Protein AF-A0A7V2UYC9-F1 (afdb_monomer_lite)

Radius of gyration: 27.95 Å; chains: 1; bounding box: 44×70×71 Å

Structure (mmCIF, N/CA/C/O backbone):
data_AF-A0A7V2UYC9-F1
#
_entry.id   AF-A0A7V2UYC9-F1
#
loop_
_atom_site.group_PDB
_atom_site.id
_atom_site.type_symbol
_atom_site.label_atom_id
_atom_site.label_alt_id
_atom_site.label_comp_id
_atom_site.label_asym_id
_atom_site.label_entity_id
_atom_site.label_seq_id
_atom_site.pdbx_PDB_ins_code
_atom_site.Cartn_x
_atom_site.Cartn_y
_atom_site.Cartn_z
_atom_site.occupancy
_atom_site.B_iso_or_equiv
_atom_site.auth_seq_id
_atom_site.auth_comp_id
_atom_site.auth_asym_id
_atom_site.auth_atom_id
_atom_site.pdbx_PDB_model_num
ATOM 1 N N . MET A 1 1 ? 16.628 49.173 -29.996 1.00 49.31 1 MET A N 1
ATOM 2 C CA . MET A 1 1 ? 16.316 50.553 -29.576 1.00 49.31 1 MET A CA 1
ATOM 3 C C . MET A 1 1 ? 14.874 50.827 -29.956 1.00 49.31 1 MET A C 1
ATOM 5 O O . MET A 1 1 ? 14.610 51.115 -31.111 1.00 49.31 1 MET A O 1
ATOM 9 N N . THR A 1 2 ? 13.947 50.646 -29.022 1.00 46.72 2 THR A N 1
ATOM 10 C CA . THR A 1 2 ? 12.537 51.024 -29.177 1.00 46.72 2 THR A CA 1
ATOM 11 C C . THR A 1 2 ? 12.036 51.473 -27.811 1.00 46.72 2 THR A C 1
ATOM 13 O O . THR A 1 2 ? 12.360 50.882 -26.780 1.00 46.72 2 THR A O 1
ATOM 16 N N . GLU A 1 3 ? 11.393 52.631 -27.822 1.00 44.50 3 GLU A N 1
ATOM 17 C CA . GLU A 1 3 ? 11.311 53.568 -26.712 1.00 44.50 3 GLU A CA 1
ATOM 18 C C . GLU A 1 3 ? 10.236 53.216 -25.682 1.00 44.50 3 GLU A C 1
ATOM 20 O O . GLU A 1 3 ? 9.167 52.690 -25.987 1.00 44.50 3 GLU A O 1
ATOM 25 N N . ARG A 1 4 ? 10.539 53.578 -24.433 1.00 45.62 4 ARG A N 1
ATOM 26 C CA . ARG A 1 4 ? 9.627 53.572 -23.290 1.00 45.62 4 ARG A CA 1
ATOM 27 C C . ARG A 1 4 ? 8.630 54.724 -23.432 1.00 45.62 4 ARG A C 1
ATOM 29 O O . ARG A 1 4 ? 9.046 55.870 -23.584 1.00 45.62 4 ARG A O 1
ATOM 36 N N . ARG A 1 5 ? 7.337 54.456 -23.238 1.00 56.28 5 ARG A N 1
ATOM 37 C CA . ARG A 1 5 ? 6.367 55.479 -22.817 1.00 56.28 5 ARG A CA 1
ATOM 38 C C . ARG A 1 5 ? 5.874 55.172 -21.412 1.00 56.28 5 ARG A C 1
ATOM 40 O O . ARG A 1 5 ? 5.339 54.104 -21.137 1.00 56.28 5 ARG A O 1
ATOM 47 N N . ALA A 1 6 ? 6.127 56.131 -20.530 1.00 49.06 6 ALA A N 1
ATOM 48 C CA . ALA A 1 6 ? 5.669 56.168 -19.156 1.00 49.06 6 ALA A CA 1
ATOM 49 C C . ALA A 1 6 ? 4.160 56.435 -19.095 1.00 49.06 6 ALA A C 1
ATOM 51 O O . ALA A 1 6 ? 3.649 57.267 -19.842 1.00 49.06 6 ALA A O 1
ATOM 52 N N . SER A 1 7 ? 3.482 55.806 -18.138 1.00 55.47 7 SER A N 1
ATOM 53 C CA . SER A 1 7 ? 2.210 56.303 -17.625 1.00 55.47 7 SER A CA 1
ATOM 54 C C . SER A 1 7 ? 2.266 56.279 -16.101 1.00 55.47 7 SER A C 1
ATOM 56 O O . SER A 1 7 ? 2.518 55.244 -15.487 1.00 55.47 7 SER A O 1
ATOM 58 N N . ARG A 1 8 ? 2.144 57.469 -15.512 1.00 49.56 8 ARG A N 1
ATOM 59 C CA . ARG A 1 8 ? 2.105 57.723 -14.071 1.00 49.56 8 ARG A CA 1
ATOM 60 C C . ARG A 1 8 ? 0.646 57.642 -13.629 1.00 49.56 8 ARG A C 1
ATOM 62 O O . ARG A 1 8 ? -0.162 58.416 -14.128 1.00 49.56 8 ARG A O 1
ATOM 69 N N . CYS A 1 9 ? 0.337 56.802 -12.646 1.00 46.03 9 CYS A N 1
ATOM 70 C CA . CYS A 1 9 ? -0.875 56.946 -11.842 1.00 46.03 9 CYS A CA 1
ATOM 71 C C . CYS A 1 9 ? -0.465 57.215 -10.396 1.00 46.03 9 CYS A C 1
ATOM 73 O O . CYS A 1 9 ? 0.186 56.397 -9.750 1.00 46.03 9 CYS A O 1
ATOM 75 N N . ALA A 1 10 ? -0.814 58.414 -9.941 1.00 46.41 10 ALA A N 1
ATOM 76 C CA . ALA A 1 10 ? -0.760 58.850 -8.561 1.00 46.41 10 ALA A CA 1
ATOM 77 C C . ALA A 1 10 ? -2.076 58.485 -7.856 1.00 46.41 10 ALA A C 1
ATOM 79 O O . ALA A 1 10 ? -3.150 58.597 -8.439 1.00 46.41 10 ALA A O 1
ATOM 80 N N . GLY A 1 11 ? -1.971 58.097 -6.591 1.00 40.69 11 GLY A N 1
ATOM 81 C CA . GLY A 1 11 ? -3.067 57.905 -5.641 1.00 40.69 11 GLY A CA 1
ATOM 82 C C . GLY A 1 11 ? -2.429 57.312 -4.388 1.00 40.69 11 GLY A C 1
ATOM 83 O O . GLY A 1 11 ? -1.951 56.190 -4.421 1.00 40.69 11 GLY A O 1
ATOM 84 N N . GLY A 1 12 ? -2.160 58.070 -3.331 1.00 38.69 12 GLY A N 1
ATOM 85 C CA . GLY A 1 12 ? -3.144 58.813 -2.551 1.00 38.69 12 GLY A CA 1
ATOM 86 C C . GLY A 1 12 ? -3.345 58.040 -1.247 1.00 38.69 12 GLY A C 1
ATOM 87 O O . GLY A 1 12 ? -4.371 57.399 -1.064 1.00 38.69 12 GLY A O 1
ATOM 88 N N . ALA A 1 13 ? -2.318 58.012 -0.391 1.00 45.75 13 ALA A N 1
ATOM 89 C CA . ALA A 1 13 ? -2.364 57.336 0.902 1.00 45.75 13 ALA A CA 1
ATOM 90 C C . ALA A 1 13 ? -2.994 58.273 1.941 1.00 45.75 13 ALA A C 1
ATOM 92 O O . ALA A 1 13 ? -2.396 59.278 2.323 1.00 45.75 13 ALA A O 1
ATOM 93 N N . ILE A 1 14 ? -4.210 57.951 2.377 1.00 47.53 14 ILE A N 1
ATOM 94 C CA . ILE A 1 14 ? -4.878 58.617 3.497 1.00 47.53 14 ILE A CA 1
ATOM 95 C C . ILE A 1 14 ? -4.458 57.891 4.780 1.00 47.53 14 ILE A C 1
ATOM 97 O O . ILE A 1 14 ? -4.774 56.717 4.969 1.00 47.53 14 ILE A O 1
ATOM 101 N N . LEU A 1 15 ? -3.729 58.599 5.649 1.00 46.47 15 LEU A N 1
ATOM 102 C CA . LEU A 1 15 ? -3.494 58.216 7.041 1.00 46.47 15 LEU A CA 1
ATOM 103 C C . LEU A 1 15 ? -4.828 58.238 7.801 1.00 46.47 15 LEU A C 1
ATOM 105 O O . LEU A 1 15 ? -5.459 59.289 7.901 1.00 46.47 15 LEU A O 1
ATOM 109 N N . ALA A 1 16 ? -5.209 57.113 8.402 1.00 46.75 16 ALA A N 1
ATOM 110 C CA . ALA A 1 16 ? -6.232 57.071 9.440 1.00 46.75 16 ALA A CA 1
ATOM 111 C C . ALA A 1 16 ? -5.560 56.808 10.797 1.00 46.75 16 ALA A C 1
ATOM 113 O O . ALA A 1 16 ? -5.023 55.728 11.041 1.00 46.75 16 ALA A O 1
ATOM 114 N N . LEU A 1 17 ? -5.580 57.822 11.668 1.00 49.31 17 LEU A N 1
ATOM 115 C CA . LEU A 1 17 ? -5.304 57.696 13.099 1.00 49.31 17 LEU A CA 1
ATOM 116 C C . LEU A 1 17 ? -6.429 56.876 13.746 1.00 49.31 17 LEU A C 1
ATOM 118 O O . LEU A 1 17 ? -7.587 57.287 13.699 1.00 49.31 17 LEU A O 1
ATOM 122 N N . ALA A 1 18 ? -6.090 55.767 14.403 1.00 50.62 18 ALA A N 1
ATOM 123 C CA . ALA A 1 18 ? -6.988 55.079 15.324 1.00 50.62 18 ALA A CA 1
ATOM 124 C C . ALA A 1 18 ? -6.548 55.365 16.766 1.00 50.62 18 ALA A C 1
ATOM 126 O O . ALA A 1 18 ? -5.460 54.978 17.192 1.00 50.62 18 ALA A O 1
ATOM 127 N N . ALA A 1 19 ? -7.401 56.083 17.495 1.00 49.38 19 ALA A N 1
ATOM 128 C CA . ALA A 1 19 ? -7.261 56.366 18.915 1.00 49.38 19 ALA A CA 1
ATOM 129 C C . ALA A 1 19 ? -7.547 55.103 19.744 1.00 49.38 19 ALA A C 1
ATOM 131 O O . ALA A 1 19 ? -8.598 54.479 19.596 1.00 49.38 19 ALA A O 1
ATOM 132 N N . ALA A 1 20 ? -6.623 54.739 20.633 1.00 48.31 20 ALA A N 1
ATOM 133 C CA . ALA A 1 20 ? -6.821 53.682 21.616 1.00 48.31 20 ALA A CA 1
ATOM 134 C C . ALA A 1 20 ? -7.649 54.222 22.794 1.00 48.31 20 ALA A C 1
ATOM 136 O O . ALA A 1 20 ? -7.149 54.987 23.617 1.00 48.31 20 ALA A O 1
ATOM 137 N N . ALA A 1 21 ? -8.921 53.830 22.867 1.00 52.97 21 ALA A N 1
ATOM 138 C CA . ALA A 1 21 ? -9.766 54.040 24.036 1.00 52.97 21 ALA A CA 1
ATOM 139 C C . ALA A 1 21 ? -9.601 52.854 24.997 1.00 52.97 21 ALA A C 1
ATOM 141 O O . ALA A 1 21 ? -9.997 51.728 24.697 1.00 52.97 21 ALA A O 1
ATOM 142 N N . ALA A 1 22 ? -8.989 53.115 26.150 1.00 49.22 22 ALA A N 1
ATOM 143 C CA . ALA A 1 22 ? -8.932 52.192 27.272 1.00 49.22 22 ALA A CA 1
ATOM 144 C C . ALA A 1 22 ? -10.278 52.204 28.014 1.00 49.22 22 ALA A C 1
ATOM 146 O O . ALA A 1 22 ? -10.686 53.233 28.553 1.00 49.22 22 ALA A O 1
ATOM 147 N N . CYS A 1 23 ? -10.954 51.056 28.064 1.00 46.59 23 CYS A N 1
ATOM 148 C CA . CYS A 1 23 ? -12.119 50.833 28.916 1.00 46.59 23 CYS A CA 1
ATOM 149 C C . CYS A 1 23 ? -11.830 49.659 29.855 1.00 46.59 23 CYS A C 1
ATOM 151 O O . CYS A 1 23 ? -11.761 48.505 29.437 1.00 46.59 23 CYS A O 1
ATOM 153 N N . SER A 1 24 ? -11.641 49.981 31.132 1.00 49.94 24 SER A N 1
ATOM 154 C CA . SER A 1 24 ? -11.516 49.039 32.241 1.00 49.94 24 SER A CA 1
ATOM 155 C C . SER A 1 24 ? -12.853 48.331 32.481 1.00 49.94 24 SER A C 1
ATOM 157 O O . SER A 1 24 ? -13.830 48.970 32.869 1.00 49.94 24 SER A O 1
ATOM 159 N N . GLY A 1 25 ? -12.903 47.018 32.251 1.00 47.00 25 GLY A N 1
ATOM 160 C CA . GLY A 1 25 ? -14.033 46.161 32.627 1.00 47.00 25 GLY A CA 1
ATOM 161 C C . GLY A 1 25 ? -13.861 45.576 34.039 1.00 47.00 25 GLY A C 1
ATOM 162 O O . GLY A 1 25 ? -12.726 45.343 34.460 1.00 47.00 25 GLY A O 1
ATOM 163 N N . PRO A 1 26 ? -14.952 45.335 34.790 1.00 47.69 26 PRO A N 1
ATOM 164 C CA . PRO A 1 26 ? -14.882 44.810 36.150 1.00 47.69 26 PRO A CA 1
ATOM 165 C C . PRO A 1 26 ? -14.455 43.335 36.179 1.00 47.69 26 PRO A C 1
ATOM 167 O O . PRO A 1 26 ? -14.865 42.523 35.348 1.00 47.69 26 PRO A O 1
ATOM 170 N N . ALA A 1 27 ? -13.638 42.998 37.179 1.00 46.53 27 ALA A N 1
ATOM 171 C CA . ALA A 1 27 ? -13.180 41.647 37.467 1.00 46.53 27 ALA A CA 1
ATOM 172 C C . ALA A 1 27 ? -14.370 40.709 37.732 1.00 46.53 27 ALA A C 1
ATOM 174 O O . ALA A 1 27 ? -15.098 40.860 38.712 1.00 46.53 27 ALA A O 1
ATOM 175 N N . SER A 1 28 ? -14.553 39.725 36.852 1.00 50.81 28 SER A N 1
ATOM 176 C CA . SER A 1 28 ? -15.458 38.601 37.083 1.00 50.81 28 SER A CA 1
ATOM 177 C C . SER A 1 28 ? -14.776 37.625 38.042 1.00 50.81 28 SER A C 1
ATOM 179 O O . SER A 1 28 ? -13.715 37.088 37.728 1.00 50.81 28 SER A O 1
ATOM 181 N N . GLY A 1 29 ? -15.351 37.437 39.232 1.00 47.16 29 GLY A N 1
ATOM 182 C CA . GLY A 1 29 ? -14.888 36.439 40.199 1.00 47.16 29 GLY A CA 1
ATOM 183 C C . GLY A 1 29 ? -15.004 35.006 39.653 1.00 47.16 29 GLY A C 1
ATOM 184 O O . GLY A 1 29 ? -15.753 34.767 38.703 1.00 47.16 29 GLY A O 1
ATOM 185 N N . PRO A 1 30 ? -14.275 34.035 40.229 1.00 47.16 30 PRO A N 1
ATOM 186 C CA . PRO A 1 30 ? -14.288 32.663 39.742 1.00 47.16 30 PRO A CA 1
ATOM 187 C C . PRO A 1 30 ? -15.662 32.025 39.976 1.00 47.16 30 PRO A C 1
ATOM 189 O O . PRO A 1 30 ? -16.086 31.803 41.112 1.00 47.16 30 PRO A O 1
ATOM 192 N N . ALA A 1 31 ? -16.354 31.710 38.881 1.00 47.09 31 ALA A N 1
ATOM 193 C CA . ALA A 1 31 ? -17.539 30.870 38.904 1.00 47.09 31 ALA A CA 1
ATOM 194 C C . ALA A 1 31 ? -17.148 29.473 39.409 1.00 47.09 31 ALA A C 1
ATOM 196 O O . ALA A 1 31 ? -16.320 28.779 38.817 1.00 47.09 31 ALA A O 1
ATOM 197 N N . SER A 1 32 ? -17.737 29.077 40.534 1.00 46.66 32 SER A N 1
ATOM 198 C CA . SER A 1 32 ? -17.590 27.736 41.091 1.00 46.66 32 SER A CA 1
ATOM 199 C C . SER A 1 32 ? -18.255 26.728 40.154 1.00 46.66 32 SER A C 1
ATOM 201 O O . SER A 1 32 ? -19.439 26.848 39.844 1.00 46.66 32 SER A O 1
ATOM 203 N N . SER A 1 33 ? -17.486 25.750 39.678 1.00 49.19 33 SER A N 1
ATOM 204 C CA . SER A 1 33 ? -18.004 24.655 38.853 1.00 49.19 33 SER A CA 1
ATOM 205 C C . SER A 1 33 ? -18.787 23.661 39.722 1.00 49.19 33 SER A C 1
ATOM 207 O O . SER A 1 33 ? -18.289 23.292 40.788 1.00 49.19 33 SER A O 1
ATOM 209 N N . PRO A 1 34 ? -19.972 23.181 39.303 1.00 45.59 34 PRO A N 1
ATOM 210 C CA . PRO A 1 34 ? -20.649 22.104 40.007 1.00 45.59 34 PRO A CA 1
ATOM 211 C C . PRO A 1 34 ? -19.896 20.785 39.790 1.00 45.59 34 PRO A C 1
ATOM 213 O O . PRO A 1 34 ? -19.740 20.301 38.668 1.00 45.59 34 PRO A O 1
ATOM 216 N N . ALA A 1 35 ? -19.427 20.205 40.892 1.00 46.91 35 ALA A N 1
ATOM 217 C CA . ALA A 1 35 ? -18.945 18.835 40.954 1.00 46.91 35 ALA A CA 1
ATOM 218 C C . ALA A 1 35 ? -20.123 17.876 40.720 1.00 46.91 35 ALA A C 1
ATOM 220 O O . ALA A 1 35 ? -21.128 17.959 41.424 1.00 46.91 35 ALA A O 1
ATOM 221 N N . GLY A 1 36 ? -20.012 16.970 39.742 1.00 47.09 36 GLY A N 1
ATOM 222 C CA . GLY A 1 36 ? -21.020 15.917 39.566 1.00 47.09 36 GLY A CA 1
ATOM 223 C C . GLY A 1 36 ? -21.221 15.338 38.167 1.00 47.09 36 GLY A C 1
ATOM 224 O O . GLY A 1 36 ? -22.121 14.522 38.005 1.00 47.09 36 GLY A O 1
ATOM 225 N N . ALA A 1 37 ? -20.422 15.696 37.160 1.00 39.59 37 ALA A N 1
ATOM 226 C CA . ALA A 1 37 ? -20.422 14.962 35.895 1.00 39.59 37 ALA A CA 1
ATOM 227 C C . ALA A 1 37 ? -19.354 13.862 35.944 1.00 39.59 37 ALA A C 1
ATOM 229 O O . ALA A 1 37 ? -18.157 14.145 35.922 1.00 39.59 37 ALA A O 1
ATOM 230 N N . THR A 1 38 ? -19.780 12.601 36.015 1.00 40.91 38 THR A N 1
ATOM 231 C CA . THR A 1 38 ? -18.912 11.464 35.698 1.00 40.91 38 THR A CA 1
ATOM 232 C C . THR A 1 38 ? -18.378 11.674 34.276 1.00 40.91 38 THR A C 1
ATOM 234 O O . THR A 1 38 ? -19.192 11.832 33.361 1.00 40.91 38 THR A O 1
ATOM 237 N N . PRO A 1 39 ? -17.053 11.734 34.048 1.00 43.69 39 PRO A N 1
ATOM 238 C CA . PRO A 1 39 ? -16.541 11.913 32.699 1.00 43.69 39 PRO A CA 1
ATOM 239 C C . PRO A 1 39 ? -16.973 10.719 31.833 1.00 43.69 39 PRO A C 1
ATOM 241 O O . PRO A 1 39 ? -16.929 9.579 32.311 1.00 43.69 39 PRO A O 1
ATOM 244 N N . PRO A 1 40 ? -17.405 10.941 30.576 1.00 44.28 40 PRO A N 1
ATOM 245 C CA . PRO A 1 40 ? -17.640 9.840 29.653 1.00 44.28 40 PRO A CA 1
ATOM 246 C C . PRO A 1 40 ? -16.365 9.003 29.565 1.00 44.28 40 PRO A C 1
ATOM 248 O O . PRO A 1 40 ? -15.265 9.562 29.581 1.00 44.28 40 PRO A O 1
ATOM 251 N N . ALA A 1 41 ? -16.535 7.675 29.505 1.00 44.31 41 ALA A N 1
ATOM 252 C CA . ALA A 1 41 ? -15.453 6.706 29.360 1.00 44.31 41 ALA A CA 1
ATOM 253 C C . ALA A 1 41 ? -14.371 7.282 28.445 1.00 44.31 41 ALA A C 1
ATOM 255 O O . ALA A 1 41 ? -14.673 7.653 27.307 1.00 44.31 41 ALA A O 1
ATOM 256 N N . ALA A 1 42 ? -13.169 7.449 29.005 1.00 40.78 42 ALA A N 1
ATOM 257 C CA . ALA A 1 42 ? -12.082 8.198 28.403 1.00 40.78 42 ALA A CA 1
ATOM 258 C C . ALA A 1 42 ? -11.970 7.861 26.913 1.00 40.78 42 ALA A C 1
ATOM 260 O O . ALA A 1 42 ? -11.665 6.732 26.530 1.00 40.78 42 ALA A O 1
ATOM 261 N N . GLN A 1 43 ? -12.267 8.858 26.084 1.00 45.00 43 GLN A N 1
ATOM 262 C CA . GLN A 1 43 ? -11.979 8.852 24.663 1.00 45.00 43 GLN A CA 1
ATOM 263 C C . GLN A 1 43 ? -10.457 8.794 24.547 1.00 45.00 43 GLN A C 1
ATOM 265 O O . GLN A 1 43 ? -9.788 9.824 24.590 1.00 45.00 43 GLN A O 1
ATOM 270 N N . ALA A 1 44 ? -9.896 7.586 24.528 1.00 42.69 44 ALA A N 1
ATOM 271 C CA . ALA A 1 44 ? -8.461 7.426 24.401 1.00 42.69 44 ALA A CA 1
ATOM 272 C C . ALA A 1 44 ? -8.049 8.085 23.074 1.00 42.69 44 ALA A C 1
ATOM 274 O O . ALA A 1 44 ? -8.620 7.733 22.031 1.00 42.69 44 ALA A O 1
ATOM 275 N N . PRO A 1 45 ? -7.124 9.063 23.087 1.00 52.66 45 PRO A N 1
ATOM 276 C CA . PRO A 1 45 ? -6.605 9.620 21.850 1.00 52.66 45 PRO A CA 1
ATOM 277 C C . PRO A 1 45 ? -6.053 8.463 21.019 1.00 52.66 45 PRO A C 1
ATOM 279 O O . PRO A 1 45 ? -5.319 7.619 21.535 1.00 52.66 45 PRO A O 1
ATOM 282 N N . HIS A 1 46 ? -6.466 8.383 19.754 1.00 52.25 46 HIS A N 1
ATOM 283 C CA . HIS A 1 46 ? -5.970 7.360 18.843 1.00 52.25 46 HIS A CA 1
ATOM 284 C C . HIS A 1 46 ? -4.440 7.492 18.776 1.00 52.25 46 HIS A C 1
ATOM 286 O O . HIS A 1 46 ? -3.960 8.583 18.450 1.00 52.25 46 HIS A O 1
ATOM 292 N N . PRO A 1 47 ? -3.668 6.452 19.136 1.00 55.12 47 PRO A N 1
ATOM 293 C CA . PRO A 1 47 ? -2.218 6.542 19.102 1.00 55.12 47 PRO A CA 1
ATOM 294 C C . PRO A 1 47 ? -1.780 6.808 17.659 1.00 55.12 47 PRO A C 1
ATOM 296 O O . PRO A 1 47 ? -2.124 6.052 16.751 1.00 55.12 47 PRO A O 1
ATOM 299 N N . LEU A 1 48 ? -1.069 7.916 17.444 1.00 51.75 48 LEU A N 1
ATOM 300 C CA . LEU A 1 48 ? -0.463 8.255 16.159 1.00 51.75 48 LEU A CA 1
ATOM 301 C C . LEU A 1 48 ? 1.008 7.809 16.193 1.00 51.75 48 LEU A C 1
ATOM 303 O O . LEU A 1 48 ? 1.789 8.410 16.934 1.00 51.75 48 LEU A O 1
ATOM 307 N N . PRO A 1 49 ? 1.411 6.793 15.412 1.00 52.66 49 PRO A N 1
ATOM 308 C CA . PRO A 1 49 ? 2.760 6.226 15.430 1.00 52.66 49 PRO A CA 1
ATOM 309 C C . PRO A 1 49 ? 3.813 7.205 14.917 1.00 52.66 49 PRO A C 1
ATOM 311 O O . PRO A 1 49 ? 4.992 7.044 15.214 1.00 52.66 49 PRO A O 1
ATOM 314 N N . GLU A 1 50 ? 3.403 8.260 14.209 1.00 49.53 50 GLU A N 1
ATOM 315 C CA . GLU A 1 50 ? 4.288 9.341 13.767 1.00 49.53 50 GLU A CA 1
ATOM 316 C C . GLU A 1 50 ? 4.986 10.055 14.944 1.00 49.53 50 GLU A C 1
ATOM 318 O O . GLU A 1 50 ? 5.987 10.732 14.728 1.00 49.53 50 GLU A O 1
ATOM 323 N N . ARG A 1 51 ? 4.511 9.885 16.192 1.00 48.72 51 ARG A N 1
ATOM 324 C CA . ARG A 1 51 ? 5.181 10.412 17.397 1.00 48.72 51 ARG A CA 1
ATOM 325 C C . ARG A 1 51 ? 6.228 9.471 17.996 1.00 48.72 51 ARG A C 1
ATOM 327 O O . ARG A 1 51 ? 7.140 9.961 18.653 1.00 48.72 51 ARG A O 1
ATOM 334 N N . ASP A 1 52 ? 6.123 8.167 17.751 1.00 52.22 52 ASP A N 1
ATOM 335 C CA . ASP A 1 52 ? 6.890 7.155 18.493 1.00 52.22 52 ASP A CA 1
ATOM 336 C C . ASP A 1 52 ? 7.995 6.496 17.650 1.00 52.22 52 ASP A C 1
ATOM 338 O O . ASP A 1 52 ? 8.844 5.781 18.184 1.00 52.22 52 ASP A O 1
ATOM 342 N N . GLY A 1 53 ? 8.023 6.764 16.338 1.00 55.03 53 GLY A N 1
ATOM 343 C CA . GLY A 1 53 ? 8.989 6.166 15.420 1.00 55.03 53 GLY A CA 1
ATOM 344 C C . GLY A 1 53 ? 8.832 4.641 15.306 1.00 55.03 53 GLY A C 1
ATOM 345 O O . GLY A 1 53 ? 7.886 4.049 15.836 1.00 55.03 53 GLY A O 1
ATOM 346 N N . PRO A 1 54 ? 9.732 3.957 14.582 1.00 58.56 54 PRO A N 1
ATOM 347 C CA . PRO A 1 54 ? 9.696 2.505 14.524 1.00 58.56 54 PRO A CA 1
ATOM 348 C C . PRO A 1 54 ? 9.978 1.922 15.918 1.00 58.56 54 PRO A C 1
ATOM 350 O O . PRO A 1 54 ? 10.985 2.243 16.546 1.00 58.56 54 PRO A O 1
ATOM 353 N N . LYS A 1 55 ? 9.124 0.995 16.383 1.00 59.34 55 LYS A N 1
ATOM 354 C CA . LYS A 1 55 ? 9.303 0.290 17.673 1.00 59.34 55 LYS A CA 1
ATOM 355 C C . LYS A 1 55 ? 10.637 -0.470 17.770 1.00 59.34 55 LYS A C 1
ATOM 357 O O . LYS A 1 55 ? 11.066 -0.824 18.865 1.00 59.34 55 LYS A O 1
ATOM 362 N N . ARG A 1 56 ? 11.285 -0.748 16.632 1.00 62.19 56 ARG A N 1
ATOM 363 C CA . ARG A 1 56 ? 12.641 -1.302 16.547 1.00 62.19 56 ARG A CA 1
ATOM 364 C C . ARG A 1 56 ? 13.585 -0.285 15.902 1.00 62.19 56 ARG A C 1
ATOM 366 O O . ARG A 1 56 ? 13.219 0.274 14.869 1.00 62.19 56 ARG A O 1
ATOM 373 N N . PRO A 1 57 ? 14.808 -0.106 16.436 1.00 65.62 57 PRO A N 1
ATOM 374 C CA . PRO A 1 57 ? 15.842 0.666 15.762 1.00 65.62 57 PRO A CA 1
ATOM 375 C C . PRO A 1 57 ? 16.068 0.120 14.353 1.00 65.62 57 PRO A C 1
ATOM 377 O O . PRO A 1 57 ? 16.323 -1.073 14.169 1.00 65.62 57 PRO A O 1
ATOM 380 N N . VAL A 1 58 ? 15.948 1.000 13.368 1.00 69.19 58 VAL A N 1
ATOM 381 C CA . VAL A 1 58 ? 16.278 0.702 11.979 1.00 69.19 58 VAL A CA 1
ATOM 382 C C . VAL A 1 58 ? 17.741 1.066 11.765 1.00 69.19 58 VAL A C 1
ATOM 384 O O . VAL A 1 58 ? 18.149 2.196 12.028 1.00 69.19 58 VAL A O 1
ATOM 387 N N . ASP A 1 59 ? 18.529 0.109 11.283 1.00 79.31 59 ASP A N 1
ATOM 388 C CA . ASP A 1 59 ? 19.895 0.359 10.836 1.00 79.31 59 ASP A CA 1
ATOM 389 C C . ASP A 1 59 ? 19.873 0.807 9.371 1.00 79.31 59 ASP A C 1
ATOM 391 O O . ASP A 1 59 ? 19.908 -0.006 8.450 1.00 79.31 59 ASP A O 1
ATOM 395 N N . TYR A 1 60 ? 19.801 2.122 9.170 1.00 75.75 60 TYR A N 1
ATOM 396 C CA . TYR A 1 60 ? 19.765 2.754 7.850 1.00 75.75 60 TYR A CA 1
ATOM 397 C C . TYR A 1 60 ? 21.056 2.548 7.036 1.00 75.75 60 TYR A C 1
ATOM 399 O O . TYR A 1 60 ? 21.076 2.875 5.852 1.00 75.75 60 TYR A O 1
ATOM 407 N N . THR A 1 61 ? 22.129 2.019 7.643 1.00 84.44 61 THR A N 1
ATOM 408 C CA . THR A 1 61 ? 23.365 1.667 6.919 1.00 84.44 61 THR A CA 1
ATOM 409 C C . THR A 1 61 ? 23.247 0.343 6.165 1.00 84.44 61 THR A C 1
ATOM 411 O O . THR A 1 61 ? 24.076 0.048 5.305 1.00 84.44 61 THR A O 1
ATOM 414 N N . LYS A 1 62 ? 22.207 -0.448 6.457 1.00 85.75 62 LYS A N 1
ATOM 415 C CA . LYS A 1 62 ? 21.904 -1.705 5.773 1.00 85.75 62 LYS A CA 1
ATOM 416 C C . LYS A 1 62 ? 20.780 -1.519 4.755 1.00 85.75 62 LYS A C 1
ATOM 418 O O . LYS A 1 62 ? 19.873 -0.706 4.977 1.00 85.75 62 LYS A O 1
ATOM 423 N N . PRO A 1 63 ? 20.799 -2.299 3.659 1.00 85.88 63 PRO A N 1
ATOM 424 C CA . PRO A 1 63 ? 19.682 -2.309 2.728 1.00 85.88 63 PRO A CA 1
ATOM 425 C C . PRO A 1 63 ? 18.387 -2.765 3.430 1.00 85.88 63 PRO A C 1
ATOM 427 O O . PRO A 1 63 ? 18.450 -3.480 4.439 1.00 85.88 63 PRO A O 1
ATOM 430 N N . PRO A 1 64 ? 17.208 -2.366 2.916 1.00 90.12 64 PRO A N 1
ATOM 431 C CA . PRO A 1 64 ? 15.928 -2.916 3.354 1.00 90.12 64 PRO A CA 1
ATOM 432 C C . PRO A 1 64 ? 15.902 -4.448 3.300 1.00 90.12 64 PRO A C 1
ATOM 434 O O . PRO A 1 64 ? 16.581 -5.063 2.481 1.00 90.12 64 PRO A O 1
ATOM 437 N N . LEU A 1 65 ? 15.112 -5.068 4.181 1.00 93.19 65 LEU A N 1
ATOM 438 C CA . LEU A 1 65 ? 14.993 -6.529 4.246 1.00 93.19 65 LEU A CA 1
ATOM 439 C C . LEU A 1 65 ? 14.083 -7.096 3.148 1.00 93.19 65 LEU A C 1
ATOM 441 O O . LEU A 1 65 ? 14.202 -8.271 2.814 1.00 93.19 65 LEU A O 1
ATOM 445 N N . ALA A 1 66 ? 13.167 -6.283 2.621 1.00 95.88 66 ALA A N 1
ATOM 446 C CA . ALA A 1 66 ? 12.320 -6.631 1.489 1.00 95.88 66 ALA A CA 1
ATOM 447 C C . ALA A 1 66 ? 12.788 -5.927 0.212 1.00 95.88 66 ALA A C 1
ATOM 449 O O . ALA A 1 66 ? 13.162 -4.752 0.249 1.00 95.88 66 ALA A O 1
ATOM 450 N N . ASP A 1 67 ? 12.710 -6.640 -0.910 1.00 95.88 67 ASP A N 1
ATOM 451 C CA . ASP A 1 67 ? 12.972 -6.098 -2.239 1.00 95.88 67 ASP A CA 1
ATOM 452 C C . ASP A 1 67 ? 11.667 -5.612 -2.885 1.00 95.88 67 ASP A C 1
ATOM 454 O O . ASP A 1 67 ? 10.713 -6.372 -3.035 1.00 95.88 67 ASP A O 1
ATOM 458 N N . ASN A 1 68 ? 11.642 -4.337 -3.264 1.00 97.12 68 ASN A N 1
ATOM 459 C CA . ASN A 1 68 ? 10.529 -3.692 -3.962 1.00 97.12 68 ASN A CA 1
ATOM 460 C C . ASN A 1 68 ? 10.939 -3.214 -5.366 1.00 97.12 68 ASN A C 1
ATOM 462 O O . ASN A 1 68 ? 10.178 -2.493 -6.014 1.00 97.12 68 ASN A O 1
ATOM 466 N N . SER A 1 69 ? 12.138 -3.581 -5.835 1.00 96.19 69 SER A N 1
ATOM 467 C CA . SER A 1 69 ? 12.746 -3.065 -7.067 1.00 96.19 69 SER A CA 1
ATOM 468 C C . SER A 1 69 ? 11.826 -3.194 -8.283 1.00 96.19 69 SER A C 1
ATOM 470 O O . SER A 1 69 ? 11.662 -2.224 -9.021 1.00 96.19 69 SER A O 1
ATOM 472 N N . ARG A 1 70 ? 11.130 -4.330 -8.443 1.00 96.06 70 ARG A N 1
ATOM 473 C CA . ARG A 1 70 ? 10.151 -4.531 -9.531 1.00 96.06 70 ARG A CA 1
ATOM 474 C C . ARG A 1 70 ? 8.972 -3.556 -9.487 1.00 96.06 70 ARG A C 1
ATOM 476 O O . ARG A 1 70 ? 8.497 -3.127 -10.530 1.00 96.06 70 ARG A O 1
ATOM 483 N N . CYS A 1 71 ? 8.502 -3.181 -8.299 1.00 96.94 71 CYS A N 1
ATOM 484 C CA . CYS A 1 71 ? 7.370 -2.269 -8.142 1.00 96.94 71 CYS A CA 1
ATOM 485 C C . CYS A 1 71 ? 7.791 -0.818 -8.403 1.00 96.94 71 CYS A C 1
ATOM 487 O O . CYS A 1 71 ? 7.013 -0.027 -8.937 1.00 96.94 71 CYS A O 1
ATOM 489 N N . TYR A 1 72 ? 9.032 -0.470 -8.056 1.00 96.56 72 TYR A N 1
ATOM 490 C CA . TYR A 1 72 ? 9.574 0.875 -8.249 1.00 96.56 72 TYR A CA 1
ATOM 491 C C . TYR A 1 72 ? 9.849 1.229 -9.711 1.00 96.56 72 TYR A C 1
ATOM 493 O O . TYR A 1 72 ? 9.958 2.414 -10.013 1.00 96.56 72 TYR A O 1
ATOM 501 N N . VAL A 1 73 ? 9.867 0.252 -10.626 1.00 95.50 73 VAL A N 1
ATOM 502 C CA . VAL A 1 73 ? 9.953 0.510 -12.075 1.00 95.50 73 VAL A CA 1
ATOM 503 C C . VAL A 1 73 ? 8.849 1.473 -12.531 1.00 95.50 73 VAL A C 1
ATOM 505 O O . VAL A 1 73 ? 9.127 2.426 -13.254 1.00 95.50 73 VAL A O 1
ATOM 508 N N . CYS A 1 74 ? 7.613 1.267 -12.061 1.00 94.00 74 CYS A N 1
ATOM 509 C CA . CYS A 1 74 ? 6.460 2.107 -12.407 1.00 94.00 74 CYS A CA 1
ATOM 510 C C . CYS A 1 74 ? 6.011 3.014 -11.248 1.00 94.00 74 CYS A C 1
ATOM 512 O O . CYS A 1 74 ? 5.417 4.066 -11.478 1.00 94.00 74 CYS A O 1
ATOM 514 N N . HIS A 1 75 ? 6.297 2.636 -9.997 1.00 94.12 75 HIS A N 1
ATOM 515 C CA . HIS A 1 75 ? 5.884 3.374 -8.801 1.00 94.12 75 HIS A CA 1
ATOM 516 C C . HIS A 1 75 ? 7.066 3.938 -8.001 1.00 94.12 75 HIS A C 1
ATOM 518 O O . HIS A 1 75 ? 7.136 3.797 -6.777 1.00 94.12 75 HIS A O 1
ATOM 524 N N . LEU A 1 76 ? 7.996 4.599 -8.692 1.00 94.06 76 LEU A N 1
ATOM 525 C CA . LEU A 1 76 ? 9.220 5.161 -8.108 1.00 94.06 76 LEU A CA 1
ATOM 526 C C . LEU A 1 76 ? 8.955 6.125 -6.939 1.00 94.06 76 LEU A C 1
ATOM 528 O O . LEU A 1 76 ? 9.733 6.197 -5.994 1.00 94.06 76 LEU A O 1
ATOM 532 N N . ASN A 1 77 ? 7.812 6.815 -6.944 1.00 91.12 77 ASN A N 1
ATOM 533 C CA . ASN A 1 77 ? 7.398 7.707 -5.859 1.00 91.12 77 ASN A CA 1
ATOM 534 C C . ASN A 1 77 ? 7.292 7.006 -4.489 1.00 91.12 77 ASN A C 1
ATOM 536 O O . ASN A 1 77 ? 7.253 7.685 -3.466 1.00 91.12 77 ASN A O 1
ATOM 540 N N . TYR A 1 78 ? 7.202 5.674 -4.456 1.00 94.00 78 TYR A N 1
ATOM 541 C CA . TYR A 1 78 ? 7.164 4.903 -3.217 1.00 94.00 78 TYR A CA 1
ATOM 542 C C . TYR A 1 78 ? 8.539 4.539 -2.660 1.00 94.00 78 TYR A C 1
ATOM 544 O O . TYR A 1 78 ? 8.611 4.127 -1.505 1.00 94.00 78 TYR A O 1
ATOM 552 N N . GLU A 1 79 ? 9.624 4.730 -3.412 1.00 92.25 79 GLU A N 1
ATOM 553 C CA . GLU A 1 79 ? 10.978 4.474 -2.910 1.00 92.25 79 GLU A CA 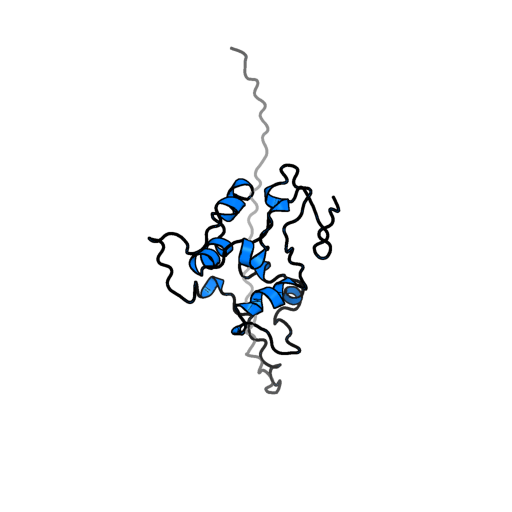1
ATOM 554 C C . GLU A 1 79 ? 11.317 5.378 -1.711 1.00 92.25 79 GLU A C 1
ATOM 556 O O . GLU A 1 79 ? 11.964 4.956 -0.747 1.00 92.25 79 GLU A O 1
ATOM 561 N N . GLU A 1 80 ? 10.808 6.611 -1.729 1.00 88.88 80 GLU A N 1
ATOM 562 C CA . GLU A 1 80 ? 11.003 7.595 -0.665 1.00 88.88 80 GLU A CA 1
ATOM 563 C C . GLU A 1 80 ? 9.838 7.668 0.336 1.00 88.88 80 GLU A C 1
ATOM 565 O O . GLU A 1 80 ? 9.947 8.379 1.335 1.00 88.88 80 GLU A O 1
ATOM 570 N N . ASP A 1 81 ? 8.747 6.921 0.124 1.00 91.12 81 ASP A N 1
ATOM 571 C CA . ASP A 1 81 ? 7.587 6.914 1.024 1.00 91.12 81 ASP A CA 1
ATOM 572 C C . ASP A 1 81 ? 7.987 6.332 2.396 1.00 91.12 81 ASP A C 1
ATOM 574 O O . ASP A 1 81 ? 8.324 5.143 2.485 1.00 91.12 81 ASP A O 1
ATOM 578 N N . PRO A 1 82 ? 7.928 7.117 3.494 1.00 88.81 82 PRO A N 1
ATOM 579 C CA . PRO A 1 82 ? 8.304 6.637 4.821 1.00 88.81 82 PRO A CA 1
ATOM 580 C C . PRO A 1 82 ? 7.532 5.387 5.249 1.00 88.81 82 PRO A C 1
ATOM 582 O O . PRO A 1 82 ? 8.110 4.503 5.881 1.00 88.81 82 PRO A O 1
ATOM 585 N N . PHE A 1 83 ? 6.255 5.274 4.861 1.00 90.69 83 PHE A N 1
ATOM 586 C CA . PHE A 1 83 ? 5.441 4.101 5.163 1.00 90.69 83 PHE A CA 1
ATOM 587 C C . PHE A 1 83 ? 6.031 2.850 4.510 1.00 90.69 83 PHE A C 1
ATOM 589 O O . PHE A 1 83 ? 6.204 1.830 5.177 1.00 90.69 83 PHE A O 1
ATOM 596 N N . VAL A 1 84 ? 6.397 2.936 3.231 1.00 93.38 84 VAL A N 1
ATOM 597 C CA . VAL A 1 84 ? 6.989 1.819 2.482 1.00 93.38 84 VAL A CA 1
ATOM 598 C C . VAL A 1 84 ? 8.364 1.470 3.038 1.00 93.38 84 VAL A C 1
ATOM 600 O O . VAL A 1 84 ? 8.646 0.297 3.275 1.00 93.38 84 VAL A O 1
ATOM 603 N N . ARG A 1 85 ? 9.201 2.470 3.333 1.00 89.94 85 ARG A N 1
ATOM 604 C CA . ARG A 1 85 ? 10.553 2.248 3.865 1.00 89.94 85 ARG A CA 1
ATOM 605 C C . ARG A 1 85 ? 10.542 1.552 5.223 1.00 89.94 85 ARG A C 1
ATOM 607 O O . ARG A 1 85 ? 11.303 0.607 5.427 1.00 89.94 85 ARG A O 1
ATOM 614 N N . TRP A 1 86 ? 9.673 1.971 6.144 1.00 89.06 86 TRP A N 1
ATOM 615 C CA . TRP A 1 86 ? 9.569 1.332 7.459 1.00 89.06 86 TRP A CA 1
ATOM 616 C C . TRP A 1 86 ? 9.124 -0.127 7.363 1.00 89.06 86 TRP A C 1
ATOM 618 O O . TRP A 1 86 ? 9.710 -0.984 8.026 1.00 89.06 86 TRP A O 1
ATOM 628 N N . HIS A 1 87 ? 8.150 -0.425 6.503 1.00 92.88 87 HIS A N 1
ATOM 629 C CA . HIS A 1 87 ? 7.718 -1.801 6.262 1.00 92.88 87 HIS A CA 1
ATOM 630 C C . HIS A 1 87 ? 8.819 -2.628 5.590 1.00 92.88 87 HIS A C 1
ATOM 632 O O . HIS A 1 87 ? 9.100 -3.740 6.040 1.00 92.88 87 HIS A O 1
ATOM 638 N N . ALA A 1 88 ? 9.530 -2.067 4.609 1.00 94.00 88 ALA A N 1
ATOM 639 C CA . ALA A 1 88 ? 10.608 -2.763 3.913 1.00 94.00 88 ALA A CA 1
ATOM 640 C C . ALA A 1 88 ? 11.777 -3.125 4.850 1.00 94.00 88 ALA A C 1
ATOM 642 O O . ALA A 1 88 ? 12.302 -4.237 4.779 1.00 94.00 88 ALA A O 1
ATOM 643 N N . TRP A 1 89 ? 12.149 -2.257 5.801 1.00 90.88 89 TRP A N 1
ATOM 644 C CA . TRP A 1 89 ? 13.109 -2.615 6.862 1.00 90.88 89 TRP A CA 1
ATOM 645 C C . TRP A 1 89 ? 12.560 -3.616 7.882 1.00 90.88 89 TRP A C 1
ATOM 647 O O . TRP A 1 89 ? 13.333 -4.305 8.547 1.00 90.88 89 TRP A O 1
ATOM 657 N N . GLY A 1 90 ? 11.239 -3.726 7.998 1.00 89.31 90 GLY A N 1
ATOM 658 C CA . GLY A 1 90 ? 10.559 -4.797 8.721 1.00 89.31 90 GLY A CA 1
ATOM 659 C C . GLY A 1 90 ? 10.471 -6.120 7.951 1.00 89.31 90 GLY A C 1
ATOM 660 O O . GLY A 1 90 ? 9.957 -7.087 8.507 1.00 89.31 90 GLY A O 1
ATOM 661 N N . GLY A 1 91 ? 10.957 -6.186 6.705 1.00 93.56 91 GLY A N 1
ATOM 662 C CA . GLY A 1 91 ? 10.829 -7.366 5.839 1.00 93.56 91 GLY A CA 1
ATOM 663 C C . GLY A 1 91 ? 9.462 -7.495 5.163 1.00 93.56 91 GLY A C 1
ATOM 664 O O . GLY A 1 91 ? 9.128 -8.558 4.646 1.00 93.56 91 GLY A O 1
ATOM 665 N N . VAL A 1 92 ? 8.663 -6.427 5.158 1.00 96.06 92 VAL A N 1
ATOM 666 C CA . VAL A 1 92 ? 7.354 -6.359 4.504 1.00 96.06 92 VAL A CA 1
ATOM 667 C C . VAL A 1 92 ? 7.496 -5.541 3.220 1.00 96.06 92 VAL A C 1
ATOM 669 O O . VAL A 1 92 ? 7.550 -4.314 3.256 1.00 96.06 92 VAL A O 1
ATOM 672 N N . GLY A 1 93 ? 7.590 -6.236 2.086 1.00 96.56 93 GLY A N 1
ATOM 673 C CA . GLY A 1 93 ? 7.622 -5.622 0.755 1.00 96.56 93 GLY A CA 1
ATOM 674 C C . GLY A 1 93 ? 6.232 -5.335 0.188 1.00 96.56 93 GLY A C 1
ATOM 675 O O . GLY A 1 93 ? 5.219 -5.725 0.772 1.00 96.56 93 GLY A O 1
ATOM 676 N N . CYS A 1 94 ? 6.183 -4.692 -0.981 1.00 97.81 94 CYS A N 1
ATOM 677 C CA . CYS A 1 94 ? 4.949 -4.329 -1.682 1.00 97.81 94 CYS A CA 1
ATOM 678 C C . CYS A 1 94 ? 4.011 -5.532 -1.851 1.00 97.81 94 CYS A C 1
ATOM 680 O O . CYS A 1 94 ? 2.837 -5.457 -1.490 1.00 97.81 94 CYS A O 1
ATOM 682 N N . GLU A 1 95 ? 4.541 -6.664 -2.314 1.00 97.69 95 GLU A N 1
ATOM 683 C CA . GLU A 1 95 ? 3.765 -7.880 -2.584 1.00 97.69 95 GLU A CA 1
ATOM 684 C C . GLU A 1 95 ? 3.160 -8.513 -1.332 1.00 97.69 95 GLU A C 1
ATOM 686 O O . GLU A 1 95 ? 2.132 -9.185 -1.405 1.00 97.69 95 GLU A O 1
ATOM 691 N N . LYS A 1 96 ? 3.751 -8.278 -0.154 1.00 97.38 96 LYS A N 1
ATOM 692 C CA . LYS A 1 96 ? 3.209 -8.818 1.096 1.00 97.38 96 LYS A CA 1
ATOM 693 C C . LYS A 1 96 ? 1.817 -8.252 1.391 1.00 97.38 96 LYS A C 1
ATOM 695 O O . LYS A 1 96 ? 1.005 -8.948 1.992 1.00 97.38 96 LYS A O 1
ATOM 700 N N . CYS A 1 97 ? 1.550 -7.022 0.947 1.00 97.00 97 CYS A N 1
ATOM 701 C CA . CYS A 1 97 ? 0.265 -6.344 1.108 1.00 97.00 97 CYS A CA 1
ATOM 702 C C . CYS A 1 97 ? -0.555 -6.322 -0.189 1.00 97.00 97 CYS A C 1
ATOM 704 O O . CYS A 1 97 ? -1.775 -6.431 -0.137 1.00 97.00 97 CYS A O 1
ATOM 706 N N . HIS A 1 98 ? 0.094 -6.169 -1.345 1.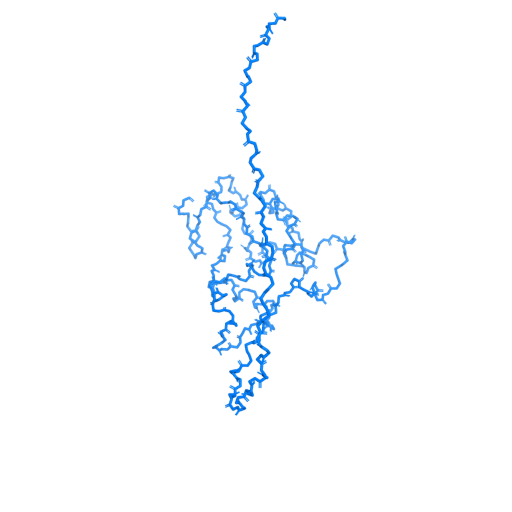00 97.56 98 HIS A N 1
ATOM 707 C CA . HIS A 1 98 ? -0.570 -6.012 -2.642 1.00 97.56 98 HIS A CA 1
ATOM 708 C C . HIS A 1 98 ? -0.685 -7.307 -3.456 1.00 97.56 98 HIS A C 1
ATOM 710 O O . HIS A 1 98 ? -1.297 -7.285 -4.520 1.00 97.56 98 HIS A O 1
ATOM 716 N N . GLY A 1 99 ? -0.164 -8.425 -2.938 1.00 97.44 99 GLY A N 1
ATOM 717 C CA . GLY A 1 99 ? -0.051 -9.706 -3.636 1.00 97.44 99 GLY A CA 1
ATOM 718 C C . GLY A 1 99 ? 1.037 -9.696 -4.721 1.00 97.44 99 GLY A C 1
ATOM 719 O O . GLY A 1 99 ? 1.589 -8.629 -5.004 1.00 97.44 99 GLY A O 1
ATOM 720 N N . PRO A 1 100 ? 1.344 -10.858 -5.331 1.00 97.12 100 PRO A N 1
ATOM 721 C CA . PRO A 1 100 ? 2.404 -10.991 -6.335 1.00 97.12 100 PRO A CA 1
ATOM 722 C C . PRO A 1 100 ? 2.304 -9.963 -7.464 1.00 97.12 100 PRO A C 1
ATOM 724 O O . PRO A 1 100 ? 3.299 -9.357 -7.830 1.00 97.12 100 PRO A O 1
ATOM 727 N N . SER A 1 101 ? 1.089 -9.685 -7.947 1.00 97.19 101 SER A N 1
ATOM 728 C CA . SER A 1 101 ? 0.799 -8.654 -8.949 1.00 97.19 101 SER A CA 1
ATOM 729 C C . SER A 1 101 ? 1.581 -8.842 -10.256 1.00 97.19 101 SER A C 1
ATOM 731 O O . SER A 1 101 ? 1.985 -7.866 -10.884 1.00 97.19 101 SER A O 1
ATOM 733 N N . ASP A 1 102 ? 1.797 -10.089 -10.680 1.00 97.75 102 ASP A N 1
ATOM 734 C CA . ASP A 1 102 ? 2.572 -10.408 -11.888 1.00 97.75 102 ASP A CA 1
ATOM 735 C C . ASP A 1 102 ? 1.887 -9.887 -13.160 1.00 97.75 102 ASP A C 1
ATOM 737 O O . ASP A 1 102 ? 2.522 -9.175 -13.936 1.00 97.75 102 ASP A O 1
ATOM 741 N N . ASP A 1 103 ? 0.578 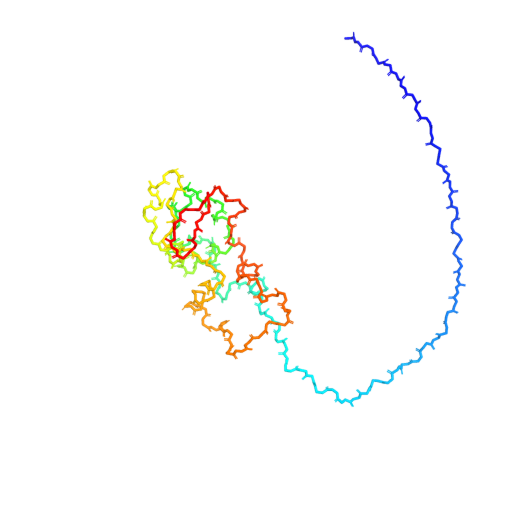-10.120 -13.317 1.00 97.31 103 ASP A N 1
ATOM 742 C CA . ASP A 1 103 ? -0.198 -9.594 -14.453 1.00 97.31 103 ASP A CA 1
ATOM 743 C C . ASP A 1 103 ? -0.211 -8.056 -14.475 1.00 97.31 103 ASP A C 1
ATOM 745 O O . ASP A 1 103 ? -0.141 -7.441 -15.533 1.00 97.31 103 ASP A O 1
ATOM 749 N N . HIS A 1 104 ? -0.255 -7.424 -13.297 1.00 97.19 104 HIS A N 1
ATOM 750 C CA . HIS A 1 104 ? -0.185 -5.967 -13.171 1.00 97.19 104 HIS A CA 1
ATOM 751 C C . HIS A 1 104 ? 1.187 -5.427 -13.592 1.00 97.19 104 HIS A C 1
ATOM 753 O O . HIS A 1 104 ? 1.258 -4.437 -14.312 1.00 97.19 104 HIS A O 1
ATOM 759 N N . CYS A 1 105 ? 2.275 -6.078 -13.174 1.00 96.31 105 CYS A N 1
ATOM 760 C CA . CYS A 1 105 ? 3.627 -5.691 -13.575 1.00 96.31 105 CYS A CA 1
ATOM 761 C C . CYS A 1 105 ? 3.896 -5.922 -15.070 1.00 96.31 105 CYS A C 1
ATOM 763 O O . CYS A 1 105 ? 4.746 -5.239 -15.633 1.00 96.31 105 CYS A O 1
ATOM 765 N N . GLY A 1 106 ? 3.205 -6.876 -15.701 1.00 96.44 106 GLY A N 1
ATOM 766 C CA . GLY A 1 106 ? 3.313 -7.151 -17.136 1.00 96.44 106 GLY A CA 1
ATOM 767 C C . GLY A 1 106 ? 2.451 -6.253 -18.030 1.00 96.44 106 GLY A C 1
ATOM 768 O O . GLY A 1 106 ? 2.582 -6.318 -19.251 1.00 96.44 106 GLY A O 1
ATOM 769 N N . ASP A 1 107 ? 1.570 -5.434 -17.453 1.00 95.94 107 ASP A N 1
ATOM 770 C CA . ASP A 1 107 ? 0.626 -4.602 -18.194 1.00 95.94 107 ASP A CA 1
ATOM 771 C C . ASP A 1 107 ? 1.083 -3.139 -18.277 1.00 95.94 107 ASP A C 1
ATOM 773 O O . ASP A 1 107 ? 0.762 -2.299 -17.431 1.00 95.94 107 ASP A O 1
ATOM 777 N N . GLU A 1 108 ? 1.789 -2.815 -19.360 1.00 92.31 108 GLU A N 1
ATOM 778 C CA . GLU A 1 108 ? 2.283 -1.461 -19.643 1.00 92.31 108 GLU A CA 1
ATOM 779 C C . GLU A 1 108 ? 1.162 -0.430 -19.901 1.00 92.31 108 GLU A C 1
ATOM 781 O O . GLU A 1 108 ? 1.401 0.778 -19.821 1.00 92.31 108 GLU A O 1
ATOM 786 N N . ASN A 1 109 ? -0.073 -0.874 -20.176 1.00 92.56 109 ASN A N 1
ATOM 787 C CA . ASN A 1 109 ? -1.225 0.016 -20.365 1.00 92.56 109 ASN A CA 1
ATOM 788 C C . ASN A 1 109 ? -1.919 0.382 -19.045 1.00 92.56 109 ASN A C 1
ATOM 790 O O . ASN A 1 109 ? -2.787 1.264 -19.030 1.00 92.56 109 ASN A O 1
ATOM 794 N N . HIS A 1 110 ? -1.517 -0.243 -17.933 1.00 91.19 110 HIS A N 1
ATOM 795 C CA . HIS A 1 110 ? -2.084 -0.038 -16.602 1.00 91.19 110 HIS A CA 1
ATOM 796 C C . HIS A 1 110 ? -3.599 -0.316 -16.536 1.00 91.19 110 HIS A C 1
ATOM 798 O O . HIS A 1 110 ? -4.330 0.381 -15.833 1.00 91.19 110 HIS A O 1
ATOM 804 N N . GLU A 1 111 ? -4.105 -1.303 -17.274 1.00 95.06 111 GLU A N 1
ATOM 805 C CA . GLU A 1 111 ? -5.519 -1.708 -17.244 1.00 95.06 111 GLU A CA 1
ATOM 806 C C . GLU A 1 111 ? -5.790 -2.757 -16.157 1.00 95.06 111 GLU A C 1
ATOM 808 O O . GLU A 1 111 ? -6.896 -2.851 -15.613 1.00 95.06 111 GLU A O 1
ATOM 813 N N . THR A 1 112 ? -4.757 -3.498 -15.779 1.00 96.62 112 THR A N 1
ATOM 814 C CA . THR A 1 112 ? -4.776 -4.585 -14.811 1.00 96.62 112 THR A CA 1
ATOM 815 C C . THR A 1 112 ? -4.472 -4.044 -13.424 1.00 96.62 112 THR A C 1
ATOM 817 O O . THR A 1 112 ? -3.441 -3.418 -13.192 1.00 96.62 112 THR A O 1
ATOM 820 N N . ALA A 1 113 ? -5.371 -4.277 -12.470 1.00 96.38 113 ALA A N 1
ATOM 821 C CA . ALA A 1 113 ? -5.138 -3.911 -11.078 1.00 96.38 113 ALA A CA 1
ATOM 822 C C . ALA A 1 113 ? -4.121 -4.850 -10.399 1.00 96.38 113 ALA A C 1
ATOM 824 O O . ALA A 1 113 ? -4.112 -6.049 -10.711 1.00 96.38 113 ALA A O 1
ATOM 825 N N . PRO A 1 114 ? -3.393 -4.366 -9.371 1.00 96.50 114 PRO A N 1
ATOM 826 C CA . PRO A 1 114 ? -2.677 -5.225 -8.428 1.00 96.50 114 PRO A CA 1
ATOM 827 C C . PRO A 1 114 ? -3.572 -6.327 -7.854 1.00 96.50 114 PRO A C 1
ATOM 829 O O . PRO A 1 114 ? -4.805 -6.202 -7.848 1.00 96.50 114 PRO A O 1
ATOM 832 N N . ASP A 1 115 ? -2.960 -7.382 -7.317 1.00 97.94 115 ASP A N 1
ATOM 833 C CA . ASP A 1 115 ? -3.705 -8.525 -6.780 1.00 97.94 115 ASP A CA 1
ATOM 834 C C . ASP A 1 115 ? -4.618 -8.167 -5.617 1.00 97.94 115 ASP A C 1
ATOM 836 O O . ASP A 1 115 ? -5.718 -8.715 -5.488 1.00 97.94 115 ASP A O 1
ATOM 840 N N . ILE A 1 116 ? -4.189 -7.204 -4.806 1.00 97.56 116 ILE A N 1
ATOM 841 C CA . ILE A 1 116 ? -4.937 -6.723 -3.656 1.00 97.56 116 ILE A CA 1
ATOM 842 C C . ILE A 1 116 ? -5.050 -5.198 -3.711 1.00 97.56 116 ILE A C 1
ATOM 844 O O . ILE A 1 116 ? -4.065 -4.452 -3.710 1.00 97.56 116 ILE A O 1
ATOM 848 N N . LEU A 1 117 ? -6.299 -4.729 -3.690 1.00 95.38 117 LEU A N 1
ATOM 849 C CA . LEU A 1 117 ? -6.663 -3.326 -3.537 1.00 95.38 117 LEU A CA 1
ATOM 850 C C . LEU A 1 117 ? -7.393 -3.117 -2.207 1.00 95.38 117 LEU A C 1
ATOM 852 O O . LEU A 1 117 ? -8.448 -3.694 -1.946 1.00 95.38 117 LEU A O 1
ATOM 856 N N . PHE A 1 118 ? -6.872 -2.223 -1.368 1.00 94.56 118 PHE A N 1
ATOM 857 C CA . PHE A 1 118 ? -7.482 -1.945 -0.069 1.00 94.56 118 PHE A CA 1
ATOM 858 C C . PHE A 1 118 ? -8.574 -0.871 -0.146 1.00 94.56 118 PHE A C 1
ATOM 860 O O . PHE A 1 118 ? -8.344 0.298 -0.496 1.00 94.56 118 PHE A O 1
ATOM 867 N N . SER A 1 119 ? -9.795 -1.280 0.197 1.00 92.44 119 SER A N 1
ATOM 868 C CA . SER A 1 119 ? -10.936 -0.408 0.498 1.00 92.44 119 SER A CA 1
ATOM 869 C C . SER A 1 119 ? -10.839 0.134 1.929 1.00 92.44 119 SER A C 1
ATOM 871 O O . SER A 1 119 ? -9.947 -0.262 2.679 1.00 92.44 119 SER A O 1
ATOM 873 N N . LYS A 1 120 ? -11.733 1.050 2.322 1.00 88.94 120 LYS A N 1
ATOM 874 C CA . LYS A 1 120 ? -11.754 1.535 3.715 1.00 88.94 120 LYS A CA 1
ATOM 875 C C . LYS A 1 120 ? -12.127 0.411 4.682 1.00 88.94 120 LYS A C 1
ATOM 877 O O . LYS A 1 120 ? -11.683 0.406 5.821 1.00 88.94 120 LYS A O 1
ATOM 882 N N . GLU A 1 121 ? -12.898 -0.553 4.202 1.00 90.25 121 GLU A N 1
ATOM 883 C CA . GLU A 1 121 ? -13.422 -1.678 4.958 1.00 90.25 121 GLU A CA 1
ATOM 884 C C . GLU A 1 121 ? -12.401 -2.822 5.043 1.00 90.25 121 GLU A C 1
ATOM 886 O O . GLU A 1 121 ? -12.288 -3.467 6.083 1.00 90.25 121 GLU A O 1
ATOM 891 N N . SER A 1 122 ? -11.632 -3.062 3.972 1.00 94.12 122 SER A N 1
ATOM 892 C CA . SER A 1 122 ? -10.638 -4.147 3.916 1.00 94.12 122 SER A CA 1
ATOM 893 C C . SER A 1 122 ? -9.247 -3.761 4.420 1.00 94.12 122 SER A C 1
ATOM 895 O O . SER A 1 122 ? -8.466 -4.649 4.746 1.00 94.12 122 SER A O 1
ATOM 897 N N . MET A 1 123 ? -8.923 -2.467 4.525 1.00 94.19 123 MET A N 1
ATOM 898 C CA . MET A 1 123 ? -7.613 -2.019 5.015 1.00 94.19 123 MET A CA 1
ATOM 899 C C . MET A 1 123 ? -7.372 -2.338 6.500 1.00 94.19 123 MET A C 1
ATOM 901 O O . MET A 1 123 ? -6.342 -2.941 6.793 1.00 94.19 123 MET A O 1
ATOM 905 N N . PRO A 1 124 ? -8.281 -2.011 7.445 1.00 92.75 124 PRO A N 1
ATOM 906 C CA . PRO A 1 124 ? -8.035 -2.269 8.862 1.00 92.75 124 PRO A CA 1
ATOM 907 C C . PRO A 1 124 ? -7.724 -3.736 9.203 1.00 92.75 124 PRO A C 1
ATOM 909 O O . PRO A 1 124 ? -6.731 -3.961 9.896 1.00 92.75 124 PRO A O 1
ATOM 912 N N . PRO A 1 125 ? -8.483 -4.749 8.722 1.00 94.00 125 PRO A N 1
ATOM 913 C CA . PRO A 1 125 ? -8.157 -6.135 9.039 1.00 94.00 125 PRO A CA 1
ATOM 914 C C . PRO A 1 125 ? -6.791 -6.564 8.501 1.00 94.00 125 PRO A C 1
ATOM 916 O O . PRO A 1 125 ? -6.100 -7.280 9.216 1.00 94.00 125 PRO A O 1
ATOM 919 N N . ALA A 1 126 ? -6.367 -6.073 7.331 1.00 95.12 126 ALA A N 1
ATOM 920 C CA . ALA A 1 126 ? -5.038 -6.360 6.793 1.00 95.12 126 ALA A CA 1
ATOM 921 C C . ALA A 1 126 ? -3.919 -5.779 7.671 1.00 95.12 126 ALA A C 1
ATOM 923 O O . ALA A 1 126 ? -2.929 -6.452 7.945 1.00 95.12 126 ALA A O 1
ATOM 924 N N . CYS A 1 127 ? -4.093 -4.559 8.193 1.00 94.25 127 CYS A N 1
ATOM 925 C CA . CYS A 1 127 ? -3.140 -3.986 9.146 1.00 94.25 127 CYS A CA 1
ATOM 926 C C . CYS A 1 127 ? -3.024 -4.846 10.417 1.00 94.25 127 CYS A C 1
ATOM 928 O O . CYS A 1 127 ? -1.924 -5.045 10.931 1.00 94.25 127 CYS A O 1
ATOM 930 N N . TRP A 1 128 ? -4.143 -5.375 10.923 1.00 94.31 128 TRP A N 1
ATOM 931 C CA . TRP A 1 128 ? -4.174 -6.154 12.166 1.00 94.31 128 TRP A CA 1
ATOM 932 C C . TRP A 1 128 ? -3.587 -7.562 12.055 1.00 94.31 128 TRP A C 1
ATOM 934 O O . TRP A 1 128 ? -3.372 -8.186 13.093 1.00 94.31 128 TRP A O 1
ATOM 944 N N . GLU A 1 129 ? -3.309 -8.065 10.850 1.00 94.50 129 GLU A N 1
ATOM 945 C CA . GLU A 1 129 ? -2.587 -9.333 10.678 1.00 94.50 129 GLU A CA 1
ATOM 946 C C . GLU A 1 129 ? -1.169 -9.250 11.259 1.00 94.50 129 GLU A C 1
ATOM 948 O O . GLU A 1 129 ? -0.708 -10.188 11.907 1.00 94.50 129 GLU A O 1
ATOM 953 N N . CYS A 1 130 ? -0.512 -8.098 11.089 1.00 93.06 130 CYS A N 1
ATOM 954 C CA . CYS A 1 130 ? 0.818 -7.817 11.637 1.00 93.06 130 CYS A CA 1
ATOM 955 C C . CYS A 1 130 ? 0.781 -6.912 12.879 1.00 93.06 130 CYS A C 1
ATOM 957 O O . CYS A 1 130 ? 1.702 -6.967 13.692 1.00 93.06 130 CYS A O 1
ATOM 959 N N . HIS A 1 131 ? -0.270 -6.099 13.040 1.00 91.44 131 HIS A N 1
ATOM 960 C CA . HIS A 1 131 ? -0.450 -5.165 14.158 1.00 91.44 131 HIS A CA 1
ATOM 961 C C . HIS A 1 131 ? -1.706 -5.480 14.994 1.00 91.44 131 HIS A C 1
ATOM 963 O O . HIS A 1 131 ? -2.632 -4.662 15.070 1.00 91.44 131 HIS A O 1
ATOM 969 N N . PRO A 1 132 ? -1.807 -6.667 15.616 1.00 90.50 132 PRO A N 1
ATOM 970 C CA . PRO A 1 132 ? -2.986 -7.042 16.393 1.00 90.50 132 PRO A CA 1
ATOM 971 C C . PRO A 1 132 ? -3.187 -6.160 17.634 1.00 90.50 132 PRO A C 1
ATOM 973 O O . PRO A 1 132 ? -4.310 -6.035 18.120 1.00 90.50 132 PRO A O 1
ATOM 976 N N . GLU A 1 133 ? -2.131 -5.518 18.139 1.00 87.19 133 GLU A N 1
ATOM 977 C CA . GLU A 1 133 ? -2.174 -4.668 19.329 1.00 87.19 133 GLU A CA 1
ATOM 978 C C . GLU A 1 133 ? -2.942 -3.358 19.120 1.00 87.19 133 GLU A C 1
ATOM 980 O O . GLU A 1 133 ? -3.410 -2.766 20.090 1.00 87.19 133 GLU A O 1
ATOM 985 N N . VAL A 1 134 ? -3.089 -2.910 17.868 1.00 86.19 134 VAL A N 1
ATOM 986 C CA . VAL A 1 134 ? -3.871 -1.709 17.527 1.00 86.19 134 VAL A CA 1
ATOM 987 C C . VAL A 1 134 ? -5.285 -2.047 17.058 1.00 86.19 134 VAL A C 1
ATOM 989 O O . VAL A 1 134 ? -6.032 -1.157 16.646 1.00 86.19 134 VAL A O 1
ATOM 992 N N . LYS A 1 135 ? -5.684 -3.325 17.113 1.00 89.56 135 LYS A N 1
ATOM 993 C CA . LYS A 1 135 ? -7.052 -3.731 16.803 1.00 89.56 135 LYS A CA 1
ATOM 994 C C . LYS A 1 135 ? -8.000 -3.167 17.865 1.00 89.56 135 LYS A C 1
ATOM 996 O O . LYS A 1 135 ? -7.895 -3.539 19.036 1.00 89.56 135 LYS A O 1
ATOM 1001 N N . PRO A 1 136 ? -8.954 -2.301 17.487 1.00 86.50 136 PRO A N 1
ATOM 1002 C CA . PRO A 1 136 ? -9.853 -1.708 18.452 1.00 86.50 136 PRO A CA 1
ATOM 1003 C C . PRO A 1 136 ? -10.795 -2.772 19.039 1.00 86.50 136 PRO A C 1
ATOM 1005 O O . PRO A 1 136 ? -11.201 -3.708 18.336 1.00 86.50 136 PRO A O 1
ATOM 1008 N N . PRO A 1 137 ? -11.195 -2.637 20.316 1.00 87.56 137 PRO A N 1
ATOM 1009 C CA . PRO A 1 137 ? -12.201 -3.508 20.901 1.00 87.56 137 PRO A CA 1
ATOM 1010 C C . PRO A 1 137 ? -13.545 -3.343 20.182 1.00 87.56 137 PRO A C 1
ATOM 1012 O O . PRO A 1 137 ? -13.828 -2.332 19.530 1.00 87.56 137 PRO A O 1
ATOM 1015 N N . ARG A 1 138 ? -14.420 -4.342 20.328 1.00 87.50 138 ARG A N 1
ATOM 1016 C CA . ARG A 1 138 ? -15.776 -4.278 19.773 1.00 87.50 138 ARG A CA 1
ATOM 1017 C C . ARG A 1 138 ? -16.499 -3.032 20.297 1.00 87.50 138 ARG A C 1
ATOM 1019 O O . ARG A 1 138 ? -16.534 -2.798 21.499 1.00 87.50 138 ARG A O 1
ATOM 1026 N N . GLY A 1 139 ? -17.113 -2.272 19.391 1.00 85.56 139 GLY A N 1
ATOM 1027 C CA . GLY A 1 139 ? -17.862 -1.061 19.740 1.00 85.56 139 GLY A CA 1
ATOM 1028 C C . GLY A 1 139 ? -17.000 0.186 19.946 1.00 85.56 139 GLY A C 1
ATOM 1029 O O . GLY A 1 139 ? -17.540 1.212 20.355 1.00 85.56 139 GLY A O 1
ATOM 1030 N N . TYR A 1 140 ? -15.695 0.122 19.650 1.00 85.00 140 TYR A N 1
ATOM 1031 C CA . TYR A 1 140 ? -14.834 1.300 19.622 1.00 85.00 140 TYR A CA 1
ATOM 1032 C C . TYR A 1 140 ? -15.422 2.399 18.735 1.00 85.00 140 TYR A C 1
ATOM 1034 O O . TYR A 1 140 ? -15.886 2.149 17.619 1.00 85.00 140 TYR A O 1
ATOM 1042 N N . LYS A 1 141 ? -15.358 3.628 19.241 1.00 83.62 141 LYS A N 1
ATOM 1043 C CA . LYS A 1 141 ? -15.648 4.848 18.498 1.00 83.62 141 LYS A CA 1
ATOM 1044 C C . LYS A 1 141 ? -14.445 5.773 18.651 1.00 83.62 141 LYS A C 1
ATOM 1046 O O . LYS A 1 141 ? -13.961 5.919 19.776 1.00 83.62 141 LYS A O 1
ATOM 1051 N N . PRO A 1 142 ? -13.963 6.391 17.566 1.00 82.00 142 PRO A N 1
ATOM 1052 C CA . PRO A 1 142 ? -12.880 7.351 17.676 1.00 82.00 142 PRO A CA 1
ATOM 1053 C C . PRO A 1 142 ? -13.319 8.555 18.511 1.00 82.00 142 PRO A C 1
ATOM 1055 O O . PRO A 1 142 ? -14.489 8.943 18.492 1.00 82.00 142 PRO A O 1
ATOM 1058 N N . ALA A 1 143 ? -12.362 9.148 19.227 1.00 82.44 143 ALA A N 1
ATOM 1059 C CA . ALA A 1 143 ? -12.574 10.357 20.024 1.00 82.44 143 ALA A CA 1
ATOM 1060 C C . ALA A 1 143 ? -13.148 11.501 19.171 1.00 82.44 143 ALA A C 1
ATOM 1062 O O . ALA A 1 143 ? -14.078 12.198 19.573 1.00 82.44 143 ALA A O 1
ATOM 1063 N N . VAL A 1 144 ? -12.626 11.645 17.951 1.00 85.88 144 VAL A N 1
ATOM 1064 C CA . VAL A 1 144 ? -13.134 12.569 16.942 1.00 85.88 144 VAL A CA 1
ATOM 1065 C C . VAL A 1 144 ? -14.025 11.788 15.984 1.00 85.88 144 VAL A C 1
ATOM 1067 O O . VAL A 1 144 ? -13.551 10.941 15.232 1.00 85.88 144 VAL A O 1
ATOM 1070 N N . ALA A 1 145 ? -15.324 12.088 15.970 1.00 86.44 145 ALA A N 1
ATOM 1071 C CA . ALA A 1 145 ? -16.291 11.366 15.139 1.00 86.44 145 ALA A CA 1
ATOM 1072 C C . ALA A 1 145 ? -15.933 11.378 13.639 1.00 86.44 145 ALA A C 1
ATOM 1074 O O . ALA A 1 145 ? -16.147 10.385 12.948 1.00 86.44 145 ALA A O 1
ATOM 1075 N N . ALA A 1 146 ? -15.340 12.472 13.145 1.00 87.12 146 ALA A N 1
ATOM 1076 C CA . ALA A 1 146 ? -14.890 12.584 11.758 1.00 87.12 146 ALA A CA 1
ATOM 1077 C C . ALA A 1 146 ? -13.773 11.584 11.396 1.00 87.12 146 ALA A C 1
ATOM 1079 O O . ALA A 1 146 ? -13.658 11.198 10.233 1.00 87.12 146 ALA A O 1
ATOM 1080 N N . ASP A 1 147 ? -12.987 11.117 12.372 1.00 86.31 147 ASP A N 1
ATOM 1081 C CA . ASP A 1 147 ? -11.928 10.132 12.130 1.00 86.31 147 ASP A CA 1
ATOM 1082 C C . ASP A 1 147 ? -12.493 8.744 11.806 1.00 86.31 147 ASP A C 1
ATOM 1084 O O . ASP A 1 147 ? -11.809 7.948 11.172 1.00 86.31 147 ASP A O 1
ATOM 1088 N N . ALA A 1 148 ? -13.763 8.466 12.135 1.00 84.25 148 ALA A N 1
ATOM 1089 C CA . ALA A 1 148 ? -14.418 7.205 11.775 1.00 84.25 148 ALA A CA 1
ATOM 1090 C C . ALA A 1 148 ? -14.500 6.991 10.253 1.00 84.25 148 ALA A C 1
ATOM 1092 O O . ALA A 1 148 ? -14.651 5.861 9.796 1.00 84.25 148 ALA A O 1
ATOM 1093 N N . ALA A 1 149 ? -14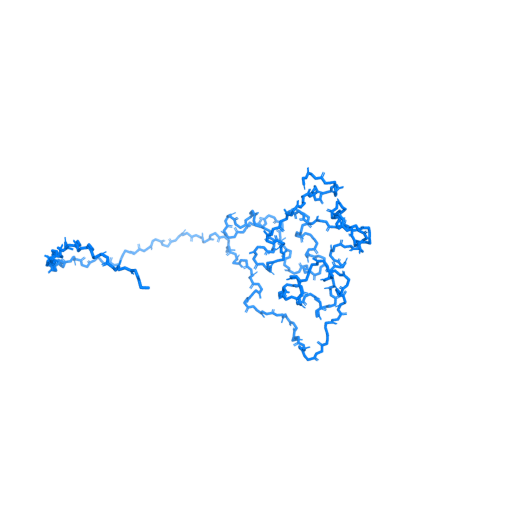.416 8.071 9.470 1.00 85.81 149 ALA A N 1
ATOM 1094 C CA . ALA A 1 149 ? -14.460 8.023 8.015 1.00 85.81 149 ALA A CA 1
ATOM 1095 C C . ALA A 1 149 ? -13.070 7.940 7.357 1.00 85.81 149 ALA A C 1
ATOM 1097 O O . ALA A 1 149 ? -13.003 7.749 6.137 1.00 85.81 149 ALA A O 1
ATOM 1098 N N . LYS A 1 150 ? -11.981 8.110 8.116 1.00 87.31 150 LYS A N 1
ATOM 1099 C CA . LYS A 1 150 ? -10.609 8.125 7.594 1.00 87.31 150 LYS A CA 1
ATOM 1100 C C . LYS A 1 150 ? -10.049 6.709 7.477 1.00 87.31 150 LYS A C 1
ATOM 1102 O O . LYS A 1 150 ? -10.313 5.853 8.316 1.00 87.31 150 LYS A O 1
ATOM 1107 N N . ALA A 1 151 ? -9.256 6.458 6.440 1.00 88.88 151 ALA A N 1
ATOM 1108 C CA . ALA A 1 151 ? -8.459 5.240 6.335 1.00 88.88 151 ALA A CA 1
ATOM 1109 C C . ALA A 1 151 ? -7.241 5.292 7.275 1.00 88.88 151 ALA A C 1
ATOM 1111 O O . ALA A 1 151 ? -6.763 6.370 7.625 1.00 88.88 151 ALA A O 1
ATOM 1112 N N . CYS A 1 152 ? -6.690 4.129 7.636 1.00 88.25 152 CYS A N 1
ATOM 1113 C CA . CYS A 1 152 ? -5.515 4.029 8.511 1.00 88.25 152 CYS A CA 1
ATOM 1114 C C . CYS A 1 152 ? -4.344 4.884 7.993 1.00 88.25 152 CYS A C 1
ATOM 1116 O O . CYS A 1 152 ? -3.743 5.643 8.748 1.00 88.25 152 CYS A O 1
ATOM 1118 N N . THR A 1 153 ? -4.093 4.843 6.683 1.00 90.12 153 THR A N 1
ATOM 1119 C CA . THR A 1 153 ? -3.033 5.598 5.992 1.00 90.12 153 THR A CA 1
ATOM 1120 C C . THR A 1 153 ? -3.270 7.113 5.920 1.00 90.12 153 THR A C 1
ATOM 1122 O O . THR A 1 153 ? -2.377 7.874 5.566 1.00 90.12 153 THR A O 1
ATOM 1125 N N . GLU A 1 154 ? -4.445 7.618 6.296 1.00 87.69 154 GLU A N 1
ATOM 1126 C CA . GLU A 1 154 ? -4.644 9.073 6.397 1.00 87.69 154 GLU A CA 1
ATOM 1127 C C . GLU A 1 154 ? -3.966 9.661 7.645 1.00 87.69 154 GLU A C 1
ATOM 1129 O O . GLU A 1 154 ? -3.684 10.858 7.680 1.00 87.69 154 GLU A O 1
ATOM 1134 N N . CYS A 1 155 ? -3.672 8.818 8.642 1.00 85.50 155 CYS A N 1
ATOM 1135 C CA . CYS A 1 155 ? -3.017 9.208 9.893 1.00 85.50 155 CYS A CA 1
ATOM 1136 C C . CYS A 1 155 ? -1.744 8.404 10.221 1.00 85.50 155 CYS A C 1
ATOM 1138 O O . CYS A 1 155 ? -0.947 8.861 11.024 1.00 85.50 155 CYS A O 1
ATOM 1140 N N . HIS A 1 156 ? -1.566 7.199 9.666 1.00 84.50 156 HIS A N 1
ATOM 1141 C CA . HIS A 1 156 ? -0.466 6.274 10.010 1.00 84.50 156 HIS A CA 1
ATOM 1142 C C . HIS A 1 156 ? 0.563 6.101 8.882 1.00 84.50 156 HIS A C 1
ATOM 1144 O O . HIS A 1 156 ? 1.414 5.219 8.946 1.00 84.50 156 HIS A O 1
ATOM 1150 N N . GLY A 1 157 ? 0.483 6.930 7.840 1.00 80.50 157 GLY A N 1
ATOM 1151 C CA . GLY A 1 157 ? 1.435 6.950 6.732 1.00 80.50 157 GLY A CA 1
ATOM 1152 C C . GLY A 1 157 ? 0.742 7.186 5.403 1.00 80.50 157 GLY A C 1
ATOM 1153 O O . GLY A 1 157 ? -0.162 6.443 5.035 1.00 80.50 157 GLY A O 1
ATOM 1154 N N . ARG A 1 158 ? 1.171 8.217 4.670 1.00 82.62 158 ARG A N 1
ATOM 1155 C CA . ARG A 1 158 ? 0.532 8.679 3.427 1.00 82.62 158 ARG A CA 1
ATOM 1156 C C . ARG A 1 158 ? 0.859 7.778 2.230 1.00 82.62 158 ARG A C 1
ATOM 1158 O O . ARG A 1 158 ? 1.386 8.232 1.222 1.00 82.62 158 ARG A O 1
ATOM 1165 N N . HIS A 1 159 ? 0.467 6.513 2.319 1.00 91.06 159 HIS A N 1
ATOM 1166 C CA . HIS A 1 159 ? 0.668 5.514 1.279 1.00 91.06 159 HIS A CA 1
ATOM 1167 C C . HIS A 1 159 ? -0.482 5.528 0.263 1.00 91.06 159 HIS A C 1
ATOM 1169 O O . HIS A 1 159 ? -1.392 4.692 0.269 1.00 91.06 159 HIS A O 1
ATOM 1175 N N . ARG A 1 160 ? -0.503 6.560 -0.586 1.00 88.31 160 ARG A N 1
ATOM 1176 C CA . ARG A 1 160 ? -1.533 6.744 -1.615 1.00 88.31 160 ARG A CA 1
ATOM 1177 C C . ARG A 1 160 ? -0.976 7.516 -2.804 1.00 88.31 160 ARG A C 1
ATOM 1179 O O . ARG A 1 160 ? -0.399 8.578 -2.613 1.00 88.31 160 ARG A O 1
ATOM 1186 N N . LEU A 1 161 ? -1.233 7.022 -4.018 1.00 86.56 161 LEU A N 1
ATOM 1187 C CA . LEU A 1 161 ? -0.918 7.770 -5.235 1.00 86.56 161 LEU A CA 1
ATOM 1188 C C . LEU A 1 161 ? -1.655 9.123 -5.223 1.00 86.56 161 LEU A C 1
ATOM 1190 O O . LEU A 1 161 ? -2.882 9.123 -5.023 1.00 86.56 161 LEU A O 1
ATOM 1194 N N . PRO A 1 162 ? -0.939 10.247 -5.416 1.00 82.62 162 PRO A N 1
ATOM 1195 C CA . PRO A 1 162 ? -1.536 11.581 -5.415 1.00 82.62 162 PRO A CA 1
ATOM 1196 C C . PRO A 1 162 ? -2.511 11.748 -6.583 1.00 82.62 162 PRO A C 1
ATOM 1198 O O . PRO A 1 162 ? -3.600 12.291 -6.413 1.00 82.62 162 PRO A O 1
ATOM 1201 N N . GLU A 1 163 ? -2.158 11.179 -7.733 1.00 85.50 163 GLU A N 1
ATOM 1202 C CA . GLU A 1 163 ? -2.969 11.162 -8.940 1.00 85.50 163 GLU A CA 1
ATOM 1203 C C . GLU A 1 163 ? -3.163 9.721 -9.409 1.00 85.50 163 GLU A C 1
ATOM 1205 O O . GLU A 1 163 ? -2.276 8.877 -9.274 1.00 85.50 163 GLU A O 1
ATOM 1210 N N . ARG A 1 164 ? -4.354 9.417 -9.929 1.00 86.12 164 ARG A N 1
ATOM 1211 C CA . ARG A 1 164 ? -4.667 8.112 -10.517 1.00 86.12 164 ARG A CA 1
ATOM 1212 C C . ARG A 1 164 ? -5.273 8.330 -11.887 1.00 86.12 164 ARG A C 1
ATOM 1214 O O . ARG A 1 164 ? -6.362 8.891 -11.977 1.00 86.12 164 ARG A O 1
ATOM 1221 N N . LEU A 1 165 ? -4.575 7.850 -12.909 1.00 87.88 165 LEU A N 1
ATOM 1222 C CA . LEU A 1 165 ? -5.062 7.847 -14.290 1.00 87.88 165 LEU A CA 1
ATOM 1223 C C . LEU A 1 165 ? -6.101 6.749 -14.536 1.00 87.88 165 LEU A C 1
ATOM 1225 O O . LEU A 1 165 ? -6.880 6.848 -15.477 1.00 87.88 165 LEU A O 1
ATOM 1229 N N . ARG A 1 166 ? -6.086 5.712 -13.693 1.00 91.81 166 ARG A N 1
ATOM 1230 C CA . ARG A 1 166 ? -6.979 4.560 -13.756 1.00 91.81 166 ARG A CA 1
ATOM 1231 C C . ARG A 1 166 ? -7.602 4.303 -12.397 1.00 91.81 166 ARG A C 1
ATOM 1233 O O . ARG A 1 166 ? -6.946 4.434 -11.353 1.00 91.81 166 ARG A O 1
ATOM 1240 N N . ARG A 1 167 ? -8.881 3.951 -12.390 1.00 93.31 167 ARG A N 1
ATOM 1241 C CA . ARG A 1 167 ? -9.619 3.566 -11.192 1.00 93.31 167 ARG A CA 1
ATOM 1242 C C . ARG A 1 167 ? -10.207 2.189 -11.387 1.00 93.31 167 ARG A C 1
ATOM 1244 O O . ARG A 1 167 ? -10.901 1.926 -12.357 1.00 93.31 167 ARG A O 1
ATOM 1251 N N . TRP A 1 168 ? -9.984 1.342 -10.396 1.00 96.00 168 TRP A N 1
ATOM 1252 C CA . TRP A 1 168 ? -10.559 0.011 -10.340 1.00 96.00 168 TRP A CA 1
ATOM 1253 C C . TRP A 1 168 ? -11.541 -0.093 -9.191 1.00 96.00 168 TRP A C 1
ATOM 1255 O O . TRP A 1 168 ? -11.377 0.536 -8.136 1.00 96.00 168 TRP A O 1
ATOM 1265 N N . ASP A 1 169 ? -12.528 -0.958 -9.370 1.00 96.12 169 ASP A N 1
ATOM 1266 C CA . ASP A 1 169 ? -13.320 -1.446 -8.263 1.00 96.12 169 ASP A CA 1
ATOM 1267 C C . ASP A 1 169 ? -12.408 -2.273 -7.350 1.00 96.12 169 ASP A C 1
ATOM 1269 O O . ASP A 1 169 ? -11.842 -3.292 -7.741 1.00 96.12 169 ASP A O 1
ATOM 1273 N N . LYS A 1 170 ? -12.240 -1.820 -6.109 1.00 94.06 170 LYS A N 1
ATOM 1274 C CA . LYS A 1 170 ? -11.254 -2.395 -5.184 1.00 94.06 170 LYS A CA 1
ATOM 1275 C C . LYS A 1 170 ? -11.575 -3.826 -4.750 1.00 94.06 170 LYS A C 1
ATOM 1277 O O . LYS A 1 170 ? -10.703 -4.500 -4.218 1.00 94.06 170 LYS A O 1
ATOM 1282 N N . LYS A 1 171 ? -12.818 -4.276 -4.935 1.00 93.88 171 LYS A N 1
ATOM 1283 C CA . LYS A 1 171 ? -13.260 -5.619 -4.549 1.00 93.88 171 LYS A CA 1
ATOM 1284 C C . LYS A 1 171 ? -13.127 -6.606 -5.705 1.00 93.88 171 LYS A C 1
ATOM 1286 O O . LYS A 1 171 ? -12.741 -7.747 -5.492 1.00 93.88 171 LYS A O 1
ATOM 1291 N N . THR A 1 172 ? -13.482 -6.178 -6.909 1.00 95.44 172 THR A N 1
ATOM 1292 C CA . THR A 1 172 ? -13.547 -7.018 -8.110 1.00 95.44 172 THR A CA 1
ATOM 1293 C C . THR A 1 172 ? -12.343 -6.852 -9.024 1.00 95.44 172 THR A C 1
ATOM 1295 O O . THR A 1 172 ? -12.212 -7.630 -9.963 1.00 95.44 172 THR A O 1
ATOM 1298 N N . ARG A 1 173 ? -11.489 -5.847 -8.772 1.00 95.50 173 ARG A N 1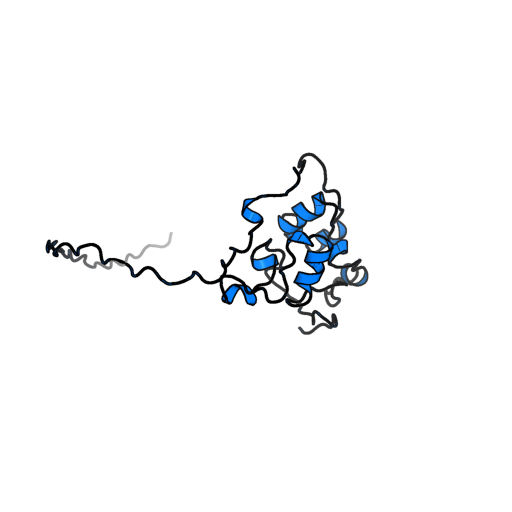
ATOM 1299 C CA . ARG A 1 173 ? -10.317 -5.472 -9.581 1.00 95.50 173 ARG A CA 1
ATOM 1300 C C . ARG A 1 173 ? -10.645 -5.036 -11.012 1.00 95.50 173 ARG A C 1
ATOM 1302 O O . ARG A 1 173 ? -9.739 -4.801 -11.803 1.00 95.50 173 ARG A O 1
ATOM 1309 N N . LYS A 1 174 ? -11.929 -4.888 -11.348 1.00 96.56 174 LYS A N 1
ATOM 1310 C CA . LYS A 1 174 ? -12.364 -4.450 -12.675 1.00 96.56 174 LYS A CA 1
ATOM 1311 C C . LYS A 1 174 ? -12.103 -2.963 -12.855 1.00 96.56 174 LYS A C 1
ATOM 1313 O O . LYS A 1 174 ? -12.377 -2.176 -11.947 1.00 96.56 174 LYS A O 1
ATOM 1318 N N . LEU A 1 175 ? -11.595 -2.596 -14.026 1.00 96.12 175 LEU A N 1
ATOM 1319 C CA . LEU A 1 175 ? -11.399 -1.205 -14.410 1.00 96.12 175 LEU A CA 1
ATOM 1320 C C . LEU A 1 175 ? -12.753 -0.481 -14.492 1.00 96.12 175 LEU A C 1
ATOM 1322 O O . LEU A 1 175 ? -13.740 -1.050 -14.960 1.00 96.12 175 LEU A O 1
ATOM 1326 N N . ILE A 1 176 ? -12.790 0.752 -13.992 1.00 95.69 176 ILE A N 1
ATOM 1327 C CA . ILE A 1 176 ? -13.960 1.639 -13.984 1.00 95.69 176 ILE A CA 1
ATOM 1328 C C . ILE A 1 176 ? -13.752 2.782 -14.984 1.00 95.69 176 ILE A C 1
ATOM 1330 O O . ILE A 1 176 ? -14.627 3.016 -15.813 1.00 95.69 176 ILE A O 1
ATOM 1334 N N . GLU A 1 177 ? -12.618 3.488 -14.886 1.00 87.69 177 GLU A N 1
ATOM 1335 C CA . GLU A 1 177 ? -12.224 4.636 -15.727 1.00 87.69 177 GLU A CA 1
ATOM 1336 C C . GLU A 1 177 ? -10.699 4.780 -15.806 1.00 87.69 177 GLU A C 1
ATOM 1338 O O . GLU A 1 177 ? -10.031 4.335 -14.842 1.00 87.69 177 GLU A O 1
#

pLDDT: mean 77.6, std 20.59, range [38.69, 97.94]

Sequence (177 aa):
MTERRASRCAGGAILALAAAAACSGPASGPASSPAGATPPAAQAPHPLPERDGPKRPVDYTKPPLADNSRCYVCHLNYEEDPFVRWHAWGGVGCEKCHGPSDDHCGDENHETAPDILFSKESMPPACWECHPEVKPPRGYKPAVAADAAKACTECHGRHRLPERLRRWDKKTRKLIE

Foldseek 3Di:
DDDDDDDDDDDDDDDDDDDDDDDDDDDDDDDDDDPDDDDPDDLPAQDQCVVVDQPDDQPPVDDFLADAPLVCVPVVVCVPFPVQRSCRNVNHHPCNQQNPQPVCSVDPVNQFGGPAFDDQVRQVVSVCVVVVVSDDPPPDAHPDNVCVPDHPCVRHTVPDDPDDPWDADRPPRHTDD

Secondary structure (DSSP, 8-state):
------------------------------PPPPS--PPPS--PPPP-GGGT--SS---TTSPPSS--HHHHTT-GGGTS-HHHHHHHHTT--HHHHH---HHHHT-TT--SPPS----TTTHHHHHHH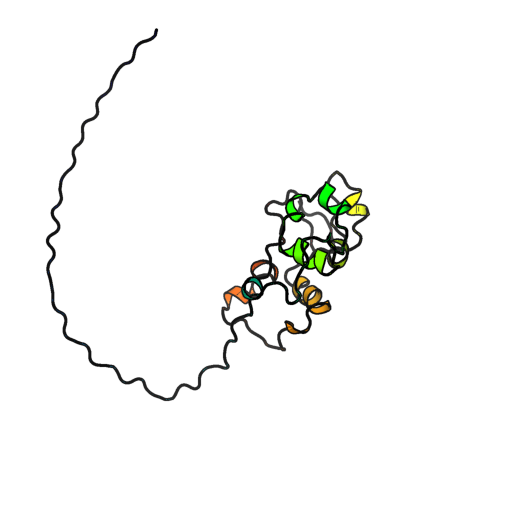H-GGGPPPTT---SSGGGGGS-GGGTS---S-S--S--B-TTT--B--